Protein AF-A0A445ESA5-F1 (afdb_monomer_lite)

Structure (mmCIF, N/CA/C/O backbone):
data_AF-A0A445ESA5-F1
#
_entry.id   AF-A0A445ESA5-F1
#
loop_
_atom_site.group_PDB
_atom_site.id
_atom_site.type_symbol
_atom_site.label_atom_id
_atom_site.label_alt_id
_atom_site.label_comp_id
_atom_site.label_asym_id
_atom_site.label_entity_id
_atom_site.label_seq_id
_atom_site.pdbx_PDB_ins_code
_atom_site.Cartn_x
_atom_site.Cartn_y
_atom_site.Cartn_z
_atom_site.occupancy
_atom_site.B_iso_or_equiv
_atom_site.auth_seq_id
_atom_site.auth_comp_id
_atom_site.auth_asym_id
_atom_site.auth_atom_id
_atom_site.pdbx_PDB_model_num
ATOM 1 N N . MET A 1 1 ? 3.194 8.352 10.689 1.00 76.38 1 MET A N 1
ATOM 2 C CA . MET A 1 1 ? 3.476 6.950 11.071 1.00 76.38 1 MET A CA 1
ATOM 3 C C . MET A 1 1 ? 2.153 6.279 11.417 1.00 76.38 1 MET A C 1
ATOM 5 O O . MET A 1 1 ? 1.283 6.978 11.923 1.00 76.38 1 MET A O 1
ATOM 9 N N . ALA A 1 2 ? 1.957 4.998 11.091 1.00 81.88 2 ALA A N 1
ATOM 10 C CA . ALA A 1 2 ? 0.804 4.254 11.610 1.00 81.88 2 ALA A CA 1
ATOM 11 C C . ALA A 1 2 ? 1.117 3.799 13.050 1.00 81.88 2 ALA A C 1
ATOM 13 O O . ALA A 1 2 ? 2.275 3.452 13.294 1.00 81.88 2 ALA A O 1
ATOM 14 N N . PRO A 1 3 ? 0.142 3.822 13.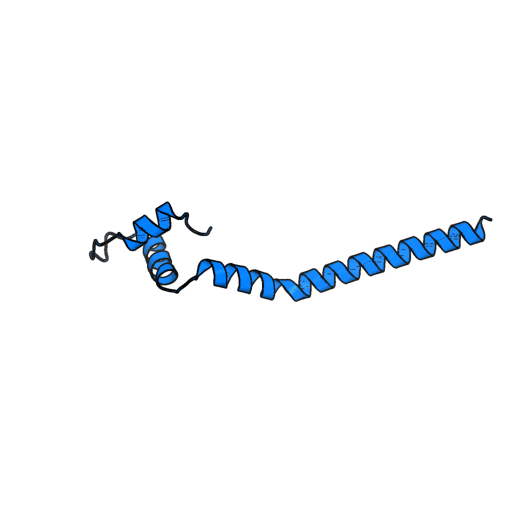971 1.00 82.56 3 PRO A N 1
ATOM 15 C CA . PRO A 1 3 ? 0.331 3.385 15.351 1.00 82.56 3 PRO A CA 1
ATOM 16 C C . PRO A 1 3 ? 0.646 1.883 15.437 1.00 82.56 3 PRO A C 1
ATOM 18 O O . PRO A 1 3 ? 0.273 1.104 14.553 1.00 82.56 3 PRO A O 1
ATOM 21 N N . THR A 1 4 ? 1.346 1.465 16.494 1.00 89.12 4 THR A N 1
ATOM 22 C CA . THR A 1 4 ? 1.569 0.038 16.791 1.00 89.12 4 THR A CA 1
ATOM 23 C C . THR A 1 4 ? 0.295 -0.619 17.316 1.00 89.12 4 THR A C 1
ATOM 25 O O . THR A 1 4 ? -0.637 0.052 17.753 1.00 89.12 4 THR A O 1
ATOM 28 N N . LYS A 1 5 ? 0.243 -1.957 17.334 1.00 86.56 5 LYS A N 1
ATOM 29 C CA . LYS A 1 5 ? -0.918 -2.676 17.887 1.00 86.56 5 LYS A CA 1
ATOM 30 C C . LYS A 1 5 ? -1.161 -2.351 19.363 1.00 86.56 5 LYS A C 1
ATOM 32 O O . LYS A 1 5 ? -2.320 -2.270 19.773 1.00 86.56 5 LYS A O 1
ATOM 37 N N . GLU A 1 6 ? -0.103 -2.159 20.157 1.00 87.00 6 GLU A N 1
ATOM 38 C CA . GLU A 1 6 ? -0.268 -1.747 21.554 1.00 87.00 6 GLU A CA 1
ATOM 39 C C . GLU A 1 6 ? -0.857 -0.335 21.653 1.00 87.00 6 GLU A C 1
ATOM 41 O O . GLU A 1 6 ? -1.741 -0.098 22.474 1.00 87.00 6 GLU A O 1
ATOM 46 N N . GLU A 1 7 ? -0.407 0.599 20.810 1.00 84.75 7 GLU A N 1
ATOM 47 C CA . GLU A 1 7 ? -0.937 1.966 20.758 1.00 84.75 7 GLU A CA 1
ATOM 48 C C . GLU A 1 7 ? -2.404 1.989 20.314 1.00 84.75 7 GLU A C 1
ATOM 50 O O . GLU A 1 7 ? -3.222 2.657 20.944 1.00 84.75 7 GLU A O 1
ATOM 55 N N . GLU A 1 8 ? -2.769 1.213 19.289 1.00 85.50 8 GLU A N 1
ATOM 56 C CA . GLU A 1 8 ? -4.159 1.076 18.840 1.00 85.50 8 GLU A CA 1
ATOM 57 C C . GLU A 1 8 ? -5.068 0.545 19.955 1.00 85.50 8 GLU A C 1
ATOM 59 O O . GLU A 1 8 ? -6.172 1.054 20.149 1.00 85.50 8 GLU A O 1
ATOM 64 N N . THR A 1 9 ? -4.600 -0.454 20.707 1.00 85.62 9 THR A N 1
ATOM 65 C CA . THR A 1 9 ? -5.351 -1.053 21.821 1.00 85.62 9 THR A CA 1
ATOM 66 C C . THR A 1 9 ? -5.565 -0.033 22.937 1.00 85.62 9 THR A C 1
ATOM 68 O O . THR A 1 9 ? -6.703 0.211 23.333 1.00 85.62 9 THR A O 1
ATOM 71 N N . LYS A 1 10 ? -4.501 0.669 23.352 1.00 84.38 10 LYS A N 1
ATOM 72 C CA . LYS A 1 10 ? -4.578 1.742 24.358 1.00 84.38 10 LYS A CA 1
ATOM 73 C C . LYS A 1 10 ? -5.536 2.861 23.947 1.00 84.38 10 LYS A C 1
ATOM 75 O O . LYS A 1 10 ? -6.292 3.352 24.778 1.00 84.38 10 LYS A O 1
ATOM 80 N N . LEU A 1 11 ? -5.532 3.254 22.672 1.00 83.81 11 LEU A N 1
ATOM 81 C CA . LEU A 1 11 ? -6.424 4.293 22.144 1.00 83.81 11 LEU A CA 1
ATOM 82 C C . LEU A 1 11 ? -7.898 3.854 22.123 1.00 83.81 11 LEU A C 1
ATOM 84 O O . LEU A 1 11 ? -8.782 4.681 22.361 1.00 83.81 11 LEU A O 1
ATOM 88 N N . ARG A 1 12 ? -8.172 2.567 21.863 1.00 81.19 12 ARG A N 1
ATOM 89 C CA . ARG A 1 12 ? -9.529 1.989 21.895 1.00 81.19 12 ARG A CA 1
ATOM 90 C C . ARG A 1 12 ? -10.059 1.826 23.317 1.00 81.19 12 ARG A C 1
ATOM 92 O O . ARG A 1 12 ? -11.217 2.139 23.574 1.00 81.19 12 ARG A O 1
ATOM 99 N N . GLU A 1 13 ? -9.214 1.361 24.229 1.00 81.94 13 GLU A N 1
ATOM 100 C CA . GLU A 1 13 ? -9.555 1.119 25.636 1.00 81.94 13 GLU A CA 1
ATOM 101 C C . GLU A 1 13 ? -9.624 2.404 26.468 1.00 81.94 13 GLU A C 1
ATOM 103 O O . GLU A 1 13 ? -10.113 2.389 27.597 1.00 81.94 13 GLU A O 1
ATOM 108 N N . PHE A 1 14 ? -9.178 3.537 25.917 1.00 77.06 14 PHE A N 1
ATOM 109 C CA . PHE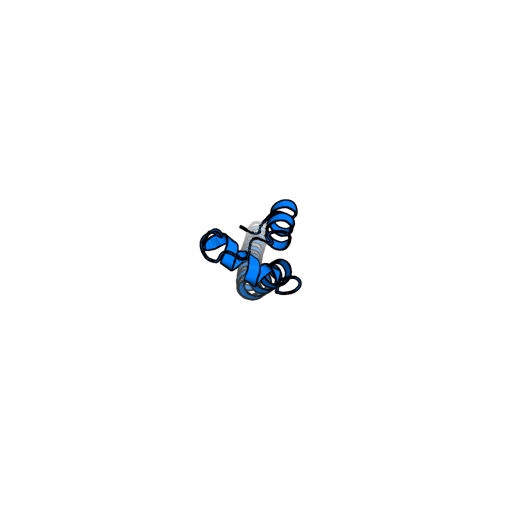 A 1 14 ? -9.274 4.833 26.574 1.00 77.06 14 PHE A CA 1
ATOM 110 C C . PHE A 1 14 ? -10.747 5.257 26.752 1.00 77.06 14 PHE A C 1
ATOM 112 O O . PHE A 1 14 ? -11.374 5.835 25.852 1.00 77.06 14 PHE A O 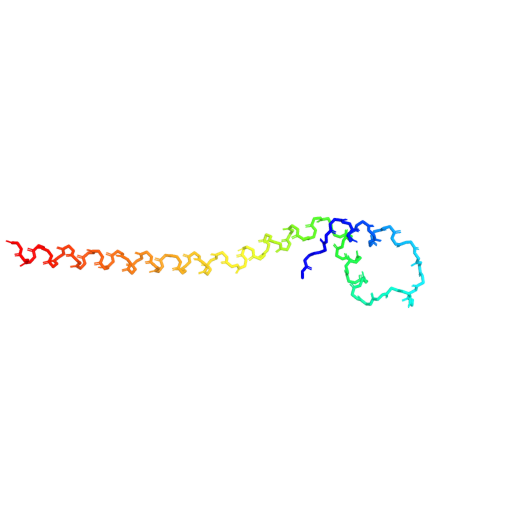1
ATOM 119 N N . GLN A 1 15 ? -11.298 4.958 27.934 1.00 65.94 15 GLN A N 1
ATOM 120 C CA . GLN A 1 15 ? -12.687 5.222 28.332 1.00 65.94 15 GLN A CA 1
ATOM 121 C C . GLN A 1 15 ? -12.921 6.618 28.927 1.00 65.94 15 GLN A C 1
ATOM 123 O O . GLN A 1 15 ? -14.075 7.002 29.112 1.00 65.94 15 GLN A O 1
ATOM 128 N N . ASP A 1 16 ? -11.869 7.382 29.237 1.00 65.50 16 ASP A N 1
ATOM 129 C CA . ASP A 1 16 ? -12.005 8.671 29.922 1.00 65.50 16 ASP A CA 1
ATOM 130 C C . ASP A 1 16 ? -12.699 9.690 28.988 1.00 65.50 16 ASP A C 1
ATOM 132 O O . ASP A 1 16 ? -12.134 10.153 27.995 1.00 65.50 16 ASP A O 1
ATOM 136 N N . LYS A 1 17 ? -13.981 9.983 29.262 1.00 60.03 17 LYS A N 1
ATOM 137 C CA . LYS A 1 17 ? -14.875 10.797 28.408 1.00 60.03 17 LYS A CA 1
ATOM 138 C C . LYS A 1 17 ? -14.635 12.304 28.533 1.00 60.03 17 LYS A C 1
ATOM 140 O O . LYS A 1 17 ? -15.320 13.080 27.869 1.00 60.03 17 LYS A O 1
ATOM 145 N N . SER A 1 18 ? -13.697 12.732 29.380 1.00 65.44 18 SER A N 1
ATOM 146 C CA . SER A 1 18 ? -13.366 14.148 29.540 1.00 65.44 18 SER A CA 1
ATOM 147 C C . SER A 1 18 ? -12.755 14.707 28.244 1.00 65.44 18 SER A C 1
ATOM 149 O O . SER A 1 18 ? -11.661 14.289 27.850 1.00 65.44 18 SER A O 1
ATOM 151 N N . PRO A 1 19 ? -13.400 15.685 27.576 1.00 58.34 19 PRO A N 1
ATOM 152 C CA . PRO A 1 19 ? -12.924 16.228 26.301 1.00 58.34 19 PRO A CA 1
ATOM 153 C C . PRO A 1 19 ? -11.593 16.991 26.412 1.00 58.34 19 PRO A C 1
ATOM 155 O O . PRO A 1 19 ? -10.983 17.286 25.379 1.00 58.34 19 PRO A O 1
ATOM 158 N N . PHE A 1 20 ? -11.140 17.277 27.638 1.00 61.22 20 PHE A N 1
ATOM 159 C CA . PHE A 1 20 ? -9.944 18.063 27.953 1.00 61.22 20 PHE A CA 1
ATOM 160 C C . PHE A 1 20 ? -8.689 17.224 28.231 1.00 61.22 20 PHE A C 1
ATOM 162 O O . PHE A 1 20 ? -7.601 17.782 28.313 1.00 61.22 20 PHE A O 1
ATOM 169 N N . LYS A 1 21 ? -8.815 15.898 28.380 1.00 69.19 21 LYS A N 1
ATOM 170 C CA . LYS A 1 21 ? -7.699 15.023 28.791 1.00 69.19 21 LYS A CA 1
ATOM 171 C C . LYS A 1 21 ? -7.021 14.287 27.630 1.00 69.19 21 LYS A C 1
ATOM 173 O O . LYS A 1 21 ? -5.954 13.711 27.809 1.00 69.19 21 LYS A O 1
ATOM 178 N N . VAL A 1 22 ? -7.656 14.288 26.457 1.00 69.44 22 VAL A N 1
ATOM 179 C CA . VAL A 1 22 ? -7.168 13.613 25.247 1.00 69.44 22 VAL A CA 1
ATOM 180 C C . VAL A 1 22 ? -6.488 14.635 24.348 1.00 69.44 22 VAL A C 1
ATOM 182 O O . VAL A 1 22 ? -7.141 15.565 23.866 1.00 69.44 22 VAL A O 1
ATOM 185 N N . ASP A 1 23 ? -5.193 14.437 24.111 1.00 78.31 23 ASP A N 1
ATOM 186 C CA . ASP A 1 23 ? -4.402 15.247 23.186 1.00 78.31 23 ASP A CA 1
ATOM 187 C C . ASP A 1 23 ? -5.037 15.263 21.773 1.00 78.31 23 ASP A C 1
ATOM 189 O O . ASP A 1 23 ? -5.587 14.241 21.334 1.00 78.31 23 ASP A O 1
ATOM 193 N N . PRO A 1 24 ? -4.996 16.390 21.034 1.00 82.00 24 PRO A N 1
ATOM 194 C CA . PRO A 1 24 ? -5.576 16.482 19.695 1.00 82.00 24 PRO A CA 1
ATOM 195 C C . PRO A 1 24 ? -5.130 15.373 18.730 1.00 82.00 24 PRO A C 1
ATOM 197 O O . PRO A 1 24 ? -5.954 14.891 17.950 1.00 82.00 24 PRO A O 1
ATOM 200 N N . ALA A 1 25 ? -3.877 14.908 18.801 1.00 82.25 25 ALA A N 1
ATOM 201 C CA . ALA A 1 25 ? -3.395 13.827 17.944 1.00 82.25 25 ALA A CA 1
ATOM 202 C C . ALA A 1 25 ? -4.091 12.493 18.263 1.00 82.25 25 ALA A C 1
ATOM 204 O O . ALA A 1 25 ? -4.470 11.752 17.354 1.00 82.25 25 ALA A O 1
ATOM 205 N N . GLN A 1 26 ? -4.340 12.205 19.543 1.00 82.19 26 GLN A N 1
ATOM 206 C CA . GLN A 1 26 ? -5.062 10.998 19.958 1.00 82.19 26 GLN A CA 1
ATOM 207 C C . GLN A 1 26 ? -6.526 11.015 19.495 1.00 82.19 26 GLN A C 1
ATOM 209 O O . GLN A 1 26 ? -7.054 9.974 19.101 1.00 82.19 26 GLN A O 1
ATOM 214 N N . LYS A 1 27 ? -7.176 12.190 19.469 1.00 84.00 27 LYS A N 1
ATOM 215 C CA . LYS A 1 27 ? -8.544 12.330 18.931 1.00 84.00 27 LYS A CA 1
ATOM 216 C C . LYS A 1 27 ? -8.616 11.936 17.456 1.00 84.00 27 LYS A C 1
ATOM 218 O O . LYS A 1 27 ? -9.528 11.209 17.071 1.00 84.00 27 LYS A O 1
ATOM 223 N N . ILE A 1 28 ? -7.640 12.360 16.652 1.00 86.00 28 ILE A N 1
ATOM 224 C CA . ILE A 1 28 ? -7.559 11.997 15.229 1.00 86.00 28 ILE A CA 1
ATOM 225 C C . ILE A 1 28 ? -7.439 10.479 15.074 1.00 86.00 28 ILE A C 1
ATOM 227 O O . ILE A 1 28 ? -8.182 9.876 14.299 1.00 86.00 28 ILE A O 1
ATOM 231 N N . PHE A 1 29 ? -6.551 9.839 15.838 1.00 86.88 29 PHE A N 1
ATOM 232 C CA . PHE A 1 29 ? -6.391 8.389 15.754 1.00 86.88 29 PHE A CA 1
ATOM 233 C C . PHE A 1 29 ? -7.629 7.626 16.205 1.00 86.88 29 PHE A C 1
ATOM 235 O O . PHE A 1 29 ? -7.939 6.608 15.599 1.00 86.88 29 PHE A O 1
ATOM 242 N N . LYS A 1 30 ? -8.374 8.121 17.196 1.00 85.31 30 LYS A N 1
ATOM 243 C CA . LYS A 1 30 ? -9.630 7.494 17.620 1.00 85.31 30 LYS A CA 1
ATOM 244 C C . LYS A 1 30 ? -10.652 7.455 16.477 1.00 85.31 30 LYS A C 1
ATOM 246 O O . LYS A 1 30 ? -11.167 6.388 16.169 1.00 85.31 30 LYS A O 1
ATOM 251 N N . ILE A 1 31 ? -10.824 8.572 15.762 1.00 88.25 31 ILE A N 1
ATOM 252 C CA . ILE A 1 31 ? -11.695 8.654 14.573 1.00 88.25 31 ILE A CA 1
ATOM 253 C C . ILE A 1 31 ? -11.218 7.698 13.468 1.00 88.25 31 ILE A C 1
ATOM 255 O O . ILE A 1 31 ? -12.015 6.999 12.849 1.00 88.25 31 ILE A O 1
ATOM 259 N N . ILE A 1 32 ? -9.907 7.643 13.214 1.00 89.94 32 ILE A N 1
ATOM 260 C CA . ILE A 1 32 ? -9.334 6.763 12.185 1.00 89.94 32 ILE A CA 1
ATOM 261 C C . ILE A 1 32 ? -9.502 5.284 12.565 1.00 89.94 32 ILE A C 1
ATOM 263 O O . ILE A 1 32 ? -9.792 4.463 11.700 1.00 89.94 32 ILE A O 1
ATOM 267 N N . LEU A 1 33 ? -9.333 4.931 13.841 1.00 88.31 33 LEU A N 1
ATOM 268 C CA . LEU A 1 33 ? -9.448 3.557 14.337 1.00 88.31 33 LEU A CA 1
ATOM 269 C C . LEU A 1 33 ? -10.889 3.036 14.344 1.00 88.31 33 LEU A C 1
ATOM 271 O O . LEU A 1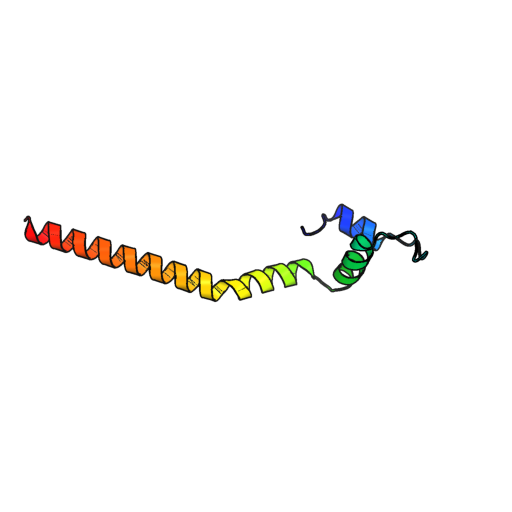 33 ? -11.079 1.816 14.282 1.00 88.31 33 LEU A O 1
ATOM 275 N N . ASP A 1 34 ? -11.885 3.920 14.367 1.00 89.06 34 ASP A N 1
ATOM 276 C CA . ASP A 1 34 ? -13.293 3.551 14.189 1.00 89.06 34 ASP A CA 1
ATOM 277 C C . ASP A 1 34 ? -13.599 3.099 12.750 1.00 89.06 34 ASP A C 1
ATOM 279 O O . ASP A 1 34 ? -14.546 2.347 12.520 1.00 89.06 34 ASP A O 1
ATOM 283 N N . ILE A 1 35 ? -12.769 3.479 11.771 1.00 90.62 35 ILE A N 1
ATOM 284 C CA . ILE A 1 35 ? -12.906 3.026 10.384 1.00 90.62 35 ILE A CA 1
ATOM 285 C C . ILE A 1 35 ? -12.297 1.618 10.245 1.00 90.62 35 ILE A C 1
ATOM 287 O O . ILE A 1 35 ? -11.088 1.434 10.442 1.00 90.62 35 ILE A O 1
ATOM 291 N N . PRO A 1 36 ? -13.074 0.603 9.818 1.00 90.69 36 PRO A N 1
ATOM 292 C CA . PRO A 1 36 ? -12.553 -0.745 9.637 1.00 90.69 36 PRO A CA 1
ATOM 293 C C . PRO A 1 36 ? -11.380 -0.774 8.655 1.00 90.69 36 PRO A C 1
ATOM 295 O O . PRO A 1 36 ? -11.477 -0.301 7.519 1.00 90.69 36 PRO A O 1
ATOM 298 N N . PHE A 1 37 ? -10.271 -1.376 9.087 1.00 90.06 37 PHE A N 1
ATOM 299 C CA . PHE A 1 37 ? -9.055 -1.542 8.287 1.00 90.06 37 PHE A CA 1
ATOM 300 C C . PHE A 1 37 ? -8.443 -0.228 7.762 1.00 90.06 37 PHE A C 1
ATOM 302 O O . PHE A 1 37 ? -7.770 -0.255 6.729 1.00 90.06 37 PHE A O 1
ATOM 309 N N . ALA A 1 38 ? -8.634 0.904 8.450 1.00 91.50 38 ALA A N 1
ATOM 310 C CA . ALA A 1 38 ? -8.219 2.235 7.991 1.00 91.50 38 ALA A CA 1
ATOM 311 C C . ALA A 1 38 ? -6.792 2.289 7.418 1.00 91.50 38 ALA A C 1
ATOM 313 O O . ALA A 1 38 ? -6.593 2.661 6.263 1.00 91.50 38 ALA A O 1
ATOM 314 N N . PHE A 1 39 ? -5.793 1.822 8.171 1.00 89.19 39 PHE A N 1
ATOM 315 C CA . PHE A 1 39 ? -4.399 1.850 7.717 1.00 89.19 39 PHE A CA 1
ATOM 316 C C . PHE A 1 39 ? -4.118 0.905 6.544 1.00 89.19 39 PHE A C 1
ATOM 318 O O . PHE A 1 39 ? -3.287 1.221 5.693 1.00 89.19 39 PHE A O 1
ATOM 325 N N . LYS A 1 40 ? -4.821 -0.233 6.445 1.00 91.25 40 LYS A N 1
ATOM 326 C CA . LYS A 1 40 ? -4.718 -1.110 5.266 1.00 91.25 40 LYS A CA 1
ATOM 327 C C . LYS A 1 40 ? -5.289 -0.412 4.031 1.00 91.25 40 LYS A C 1
ATOM 329 O O . LYS A 1 40 ? -4.655 -0.446 2.982 1.00 91.25 40 LYS A O 1
ATOM 334 N N . ARG A 1 41 ? -6.432 0.273 4.165 1.00 94.00 41 ARG A N 1
ATOM 335 C CA . ARG A 1 41 ? -7.046 1.057 3.079 1.00 94.00 41 ARG A CA 1
ATOM 336 C C . ARG A 1 41 ? -6.123 2.176 2.604 1.00 94.00 41 ARG A C 1
ATOM 338 O O . ARG A 1 41 ? -5.889 2.285 1.407 1.00 94.00 41 ARG A O 1
ATOM 345 N N . VAL A 1 42 ? -5.524 2.930 3.530 1.00 93.19 42 VAL A N 1
ATOM 346 C CA . VAL A 1 42 ? -4.549 3.986 3.205 1.00 93.19 42 VAL A CA 1
ATOM 347 C C . VAL A 1 42 ? -3.325 3.418 2.482 1.00 93.19 42 VAL A C 1
ATOM 349 O O . VAL A 1 42 ? -2.893 3.994 1.488 1.00 93.19 42 VAL A O 1
ATOM 352 N N . LYS A 1 43 ? -2.786 2.267 2.914 1.00 93.25 43 LYS A N 1
ATOM 353 C CA . LYS A 1 43 ? -1.663 1.608 2.218 1.00 93.25 43 LYS A CA 1
ATOM 354 C C . LYS A 1 43 ? -2.008 1.238 0.773 1.00 93.25 43 LYS A C 1
ATOM 356 O O . LYS A 1 43 ? -1.194 1.467 -0.117 1.00 93.25 43 LYS A O 1
ATOM 361 N N . VAL A 1 44 ? -3.201 0.689 0.538 1.00 96.75 44 VAL A N 1
ATOM 362 C CA . VAL A 1 44 ? -3.656 0.325 -0.814 1.00 96.75 44 VAL A CA 1
ATOM 363 C C . VAL A 1 44 ? -3.910 1.572 -1.663 1.00 96.75 44 VAL A C 1
ATOM 365 O O . VAL A 1 44 ? -3.449 1.627 -2.797 1.00 96.75 44 VAL A O 1
ATOM 368 N N . MET A 1 45 ? -4.562 2.602 -1.116 1.00 96.69 45 MET A N 1
ATOM 369 C CA . MET A 1 45 ? -4.742 3.886 -1.805 1.00 96.69 45 MET A CA 1
ATOM 370 C C . MET A 1 45 ? -3.407 4.516 -2.199 1.00 96.69 45 MET A C 1
ATOM 372 O O . MET A 1 45 ? -3.259 4.964 -3.330 1.00 96.69 45 MET A O 1
ATOM 376 N N . LEU A 1 46 ? -2.420 4.505 -1.299 1.00 96.44 46 LEU A N 1
ATOM 377 C CA . LEU A 1 46 ? -1.082 5.006 -1.593 1.00 96.44 46 LEU A CA 1
ATOM 378 C C . LEU A 1 46 ? -0.410 4.198 -2.708 1.00 96.44 46 LEU A C 1
ATOM 380 O O . LEU A 1 46 ? 0.265 4.777 -3.553 1.00 96.44 46 LEU A O 1
ATOM 384 N N . TYR A 1 47 ? -0.584 2.875 -2.730 1.00 96.62 47 TYR A N 1
ATOM 385 C CA . TYR A 1 47 ? -0.083 2.048 -3.826 1.00 96.62 47 TYR A CA 1
ATOM 386 C C . TYR A 1 47 ? -0.726 2.441 -5.159 1.00 96.62 47 TYR A C 1
ATOM 388 O O . TYR A 1 47 ? 0.000 2.738 -6.102 1.00 96.62 47 TYR A O 1
ATOM 396 N N . ILE A 1 48 ? -2.060 2.511 -5.212 1.00 97.38 48 ILE A N 1
ATOM 397 C CA . ILE A 1 48 ? -2.820 2.845 -6.425 1.00 97.38 48 ILE A CA 1
ATOM 398 C C . ILE A 1 48 ? -2.442 4.239 -6.936 1.00 97.38 48 ILE A C 1
ATOM 400 O O . ILE A 1 48 ? -2.122 4.388 -8.109 1.00 97.38 48 ILE A O 1
ATOM 404 N N . ALA A 1 49 ? -2.387 5.240 -6.054 1.00 97.88 49 ALA A N 1
ATOM 405 C CA . ALA A 1 49 ? -2.046 6.617 -6.417 1.00 97.88 49 ALA A CA 1
ATOM 406 C C . ALA A 1 49 ? -0.646 6.759 -7.042 1.00 97.88 49 ALA A C 1
ATOM 408 O O . ALA A 1 49 ? -0.392 7.706 -7.779 1.00 97.88 49 ALA A O 1
ATOM 409 N N . ASN A 1 50 ? 0.266 5.830 -6.744 1.00 97.25 50 ASN A N 1
ATOM 410 C CA . ASN A 1 50 ? 1.626 5.822 -7.282 1.00 97.25 50 ASN A CA 1
ATOM 411 C C . ASN A 1 50 ? 1.852 4.738 -8.344 1.00 97.25 50 ASN A C 1
ATOM 413 O O . ASN A 1 50 ? 2.981 4.584 -8.810 1.00 97.25 50 ASN A O 1
ATOM 417 N N . PHE A 1 51 ? 0.839 3.934 -8.677 1.00 97.81 51 PHE A N 1
ATOM 418 C CA . PHE A 1 51 ? 1.028 2.760 -9.522 1.00 97.81 51 PHE A CA 1
ATOM 419 C C . PHE A 1 51 ? 1.415 3.165 -10.943 1.00 97.81 51 PHE A C 1
ATOM 421 O O . PHE A 1 51 ? 2.463 2.746 -11.432 1.00 97.81 51 PHE A O 1
ATOM 428 N N . ASP A 1 52 ? 0.622 4.040 -11.559 1.00 98.00 52 ASP A N 1
ATOM 429 C CA . ASP A 1 52 ? 0.816 4.450 -12.950 1.00 98.00 52 ASP A CA 1
ATOM 430 C C . ASP A 1 52 ? 2.160 5.151 -13.155 1.00 98.00 52 ASP A C 1
ATOM 432 O O . ASP A 1 52 ? 2.903 4.805 -14.071 1.00 98.00 52 ASP A O 1
ATOM 436 N N . SER A 1 53 ? 2.532 6.064 -12.252 1.00 97.94 53 SER A N 1
ATOM 437 C CA . SER A 1 53 ? 3.801 6.795 -12.343 1.00 97.94 53 SER A CA 1
ATOM 438 C C . SER A 1 53 ? 5.016 5.881 -12.169 1.00 97.94 53 SER A C 1
ATOM 440 O O . SER A 1 53 ? 5.987 5.988 -12.920 1.00 97.94 53 SER A O 1
ATOM 442 N N . LYS A 1 54 ? 4.970 4.934 -11.221 1.00 97.31 54 LYS A N 1
ATOM 443 C CA . LYS A 1 54 ? 6.038 3.937 -11.041 1.00 97.31 54 LYS A CA 1
ATOM 444 C C . LYS A 1 54 ? 6.138 2.984 -12.225 1.00 97.31 54 LYS A C 1
ATOM 446 O O . LYS A 1 54 ? 7.245 2.624 -12.621 1.00 97.31 54 LYS A O 1
ATOM 451 N N . LEU A 1 55 ? 5.004 2.577 -12.787 1.00 98.12 55 LEU A N 1
ATOM 452 C CA . LEU A 1 55 ? 4.954 1.702 -13.951 1.00 98.12 55 LEU A CA 1
ATOM 453 C C . LEU A 1 55 ? 5.476 2.411 -15.206 1.00 98.12 55 LEU A C 1
ATOM 455 O O . LEU A 1 55 ? 6.247 1.823 -15.961 1.00 98.12 55 LEU A O 1
ATOM 459 N N . GLU A 1 56 ? 5.112 3.674 -15.417 1.00 98.44 56 GLU A N 1
ATOM 460 C CA . GLU A 1 56 ? 5.636 4.493 -16.511 1.00 98.44 56 GLU A CA 1
ATOM 461 C C . GLU A 1 56 ? 7.148 4.697 -16.384 1.00 98.44 56 GLU A C 1
ATOM 463 O O . GLU A 1 56 ? 7.881 4.503 -17.356 1.00 98.44 56 GLU A O 1
ATOM 468 N N . TYR A 1 57 ? 7.627 5.027 -15.182 1.00 98.38 57 TYR A N 1
ATOM 469 C CA . TYR A 1 57 ? 9.056 5.124 -14.900 1.00 98.38 57 TYR A CA 1
ATOM 470 C C . TYR A 1 57 ? 9.783 3.822 -15.256 1.00 98.38 57 TYR A C 1
ATOM 472 O O . TYR A 1 57 ? 10.751 3.847 -16.014 1.00 98.38 57 TYR A O 1
ATOM 480 N N . LEU A 1 58 ? 9.270 2.680 -14.788 1.00 98.31 58 LEU A N 1
ATOM 481 C CA . LEU A 1 58 ? 9.861 1.372 -15.056 1.00 98.31 58 LEU A CA 1
ATOM 482 C C . LEU A 1 58 ? 9.900 1.048 -16.558 1.00 98.31 58 LEU A C 1
ATOM 484 O O . LEU A 1 58 ? 10.919 0.575 -17.057 1.00 98.31 58 LEU A O 1
ATOM 488 N N . LYS A 1 59 ? 8.822 1.343 -17.298 1.00 98.56 59 LYS A N 1
ATOM 489 C CA . LYS A 1 59 ? 8.779 1.182 -18.762 1.00 98.56 59 LYS A CA 1
ATOM 490 C C . LYS A 1 59 ? 9.866 2.004 -19.450 1.00 98.56 59 LYS A C 1
ATOM 492 O O . LYS A 1 59 ? 10.604 1.465 -20.268 1.00 98.56 59 LYS A O 1
ATOM 497 N N . LYS A 1 60 ? 10.004 3.283 -19.087 1.00 98.44 60 LYS A N 1
ATOM 498 C CA . LYS A 1 60 ? 11.046 4.164 -19.639 1.00 98.44 60 LYS A CA 1
ATOM 499 C C . LYS A 1 60 ? 12.449 3.633 -19.348 1.00 98.44 60 LYS A C 1
ATOM 501 O O . LYS A 1 60 ? 13.294 3.653 -20.236 1.00 98.44 60 LYS A O 1
ATOM 506 N N . SER A 1 61 ? 12.695 3.110 -18.146 1.00 98.31 61 SER A N 1
ATOM 507 C CA . SER A 1 61 ? 13.975 2.476 -17.812 1.00 98.31 61 SER A CA 1
ATOM 508 C C . SER A 1 61 ? 14.296 1.286 -18.722 1.00 98.31 61 SER A C 1
ATOM 510 O O . SER A 1 61 ? 15.431 1.166 -19.182 1.00 98.31 61 SER A O 1
ATOM 512 N N . PHE A 1 62 ? 13.312 0.432 -19.023 1.00 98.38 62 PHE A N 1
ATOM 513 C CA . PHE A 1 62 ? 13.510 -0.709 -19.923 1.00 98.38 62 PHE A CA 1
ATOM 514 C C . PHE A 1 62 ? 13.728 -0.300 -21.379 1.00 98.38 62 PHE A C 1
ATOM 516 O O . PHE A 1 62 ? 14.582 -0.889 -22.039 1.00 98.38 62 PHE A O 1
ATOM 523 N N . GLU A 1 63 ? 13.020 0.715 -21.873 1.00 98.38 63 GLU A N 1
ATOM 524 C CA . GLU A 1 63 ? 13.253 1.236 -23.225 1.00 98.38 63 GLU A CA 1
ATOM 525 C C . GLU A 1 63 ? 14.676 1.784 -23.374 1.00 98.38 63 GLU A C 1
ATOM 527 O O . GLU A 1 63 ? 15.384 1.421 -24.313 1.00 98.38 63 GLU A O 1
ATOM 532 N N . THR A 1 64 ? 15.154 2.566 -22.400 1.00 98.06 64 THR A N 1
ATOM 533 C CA . THR A 1 64 ? 16.542 3.056 -22.390 1.00 98.06 64 THR A CA 1
ATOM 534 C C . THR A 1 64 ? 17.548 1.905 -22.420 1.00 98.06 64 THR A C 1
ATOM 536 O O . THR A 1 64 ? 18.513 1.938 -23.185 1.00 98.06 64 THR A O 1
ATOM 539 N N . LEU A 1 65 ? 17.319 0.862 -21.617 1.00 98.19 65 LEU A N 1
ATOM 540 C CA . LEU A 1 65 ? 18.195 -0.306 -21.591 1.00 98.19 65 LEU A CA 1
ATOM 541 C C . LEU A 1 65 ? 18.194 -1.049 -22.933 1.00 98.19 65 LEU A C 1
ATOM 543 O O . LEU A 1 65 ? 19.255 -1.424 -23.427 1.00 98.19 65 LEU A O 1
ATOM 547 N N . LYS A 1 66 ? 17.023 -1.226 -23.548 1.00 98.19 66 LYS A N 1
ATOM 548 C CA . LYS A 1 66 ? 16.874 -1.894 -24.844 1.00 98.19 66 LYS A CA 1
ATOM 549 C C . LYS A 1 66 ? 17.612 -1.152 -25.957 1.00 98.19 66 LYS A C 1
ATOM 551 O O . LYS A 1 66 ? 18.306 -1.788 -26.745 1.00 98.19 66 LYS A O 1
ATOM 556 N N . VAL A 1 67 ? 17.503 0.177 -25.994 1.00 98.00 67 VAL A N 1
ATOM 557 C CA . VAL A 1 67 ? 18.242 1.017 -26.950 1.00 98.00 67 VAL A CA 1
ATOM 558 C C . VAL A 1 67 ? 19.749 0.860 -26.753 1.00 98.00 67 VAL A C 1
ATOM 560 O O . VAL A 1 67 ? 20.466 0.639 -27.723 1.00 98.00 67 VAL A O 1
ATOM 563 N N . SER A 1 68 ? 20.225 0.901 -25.505 1.00 97.38 68 SER A N 1
ATO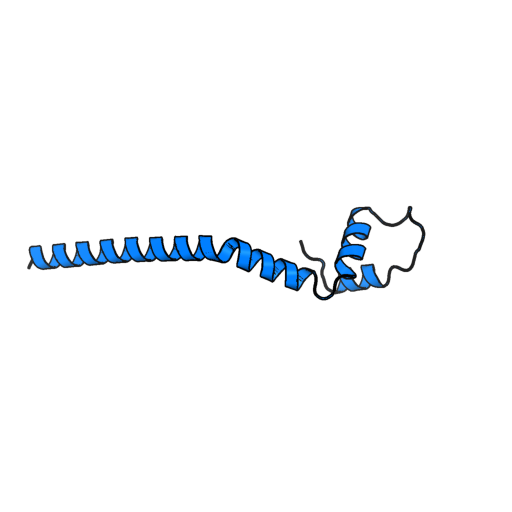M 564 C CA . SER A 1 68 ? 21.646 0.713 -25.188 1.00 97.38 68 SER A CA 1
ATOM 565 C C . SER A 1 68 ? 22.170 -0.645 -25.672 1.00 97.38 68 SER A C 1
ATOM 567 O O . SER A 1 68 ? 23.173 -0.704 -26.379 1.00 97.38 68 SER A O 1
ATOM 569 N N . ILE A 1 69 ? 21.451 -1.733 -25.373 1.00 96.69 69 ILE A N 1
ATOM 570 C CA . ILE A 1 69 ? 21.818 -3.086 -25.820 1.00 96.69 69 ILE A CA 1
ATOM 571 C C . ILE A 1 69 ? 21.854 -3.164 -27.348 1.00 96.69 69 ILE A C 1
ATOM 573 O O . ILE A 1 69 ? 22.805 -3.698 -27.908 1.00 96.69 69 ILE A O 1
ATOM 577 N N . HIS A 1 70 ? 20.847 -2.611 -28.027 1.00 96.69 70 HIS A N 1
ATOM 578 C CA . HIS A 1 70 ? 20.795 -2.628 -29.486 1.00 96.69 70 HIS A CA 1
ATOM 579 C C . HIS A 1 70 ? 21.991 -1.903 -30.116 1.00 96.69 70 HIS A C 1
ATOM 581 O O . HIS A 1 70 ? 22.610 -2.436 -31.032 1.00 96.69 70 HIS A O 1
ATOM 587 N N . ILE A 1 71 ? 22.356 -0.730 -29.591 1.00 95.81 71 ILE A N 1
ATOM 588 C CA . ILE A 1 71 ? 23.534 0.019 -30.047 1.00 95.81 71 ILE A CA 1
ATOM 589 C C . ILE A 1 71 ? 24.808 -0.800 -29.834 1.00 95.81 71 ILE A C 1
ATOM 591 O O . ILE A 1 71 ? 25.633 -0.874 -30.738 1.00 95.81 71 ILE A O 1
ATOM 595 N N . VAL A 1 72 ? 24.967 -1.437 -28.670 1.00 95.62 72 VAL A N 1
ATOM 596 C CA . VAL A 1 72 ? 26.130 -2.294 -28.399 1.00 95.62 72 VAL A CA 1
ATOM 597 C C . VAL A 1 72 ? 26.211 -3.436 -29.411 1.00 95.62 72 VAL A C 1
ATOM 599 O O . VAL A 1 72 ? 27.283 -3.657 -29.963 1.00 95.62 72 VAL A O 1
ATOM 602 N N . CYS A 1 73 ? 25.103 -4.117 -29.715 1.00 93.56 73 CYS A N 1
ATOM 603 C CA . CYS A 1 73 ? 25.081 -5.165 -30.739 1.00 93.56 73 CYS A CA 1
ATOM 604 C C . CYS A 1 73 ? 25.515 -4.641 -32.114 1.00 93.56 73 CYS A C 1
ATOM 606 O O . CYS A 1 73 ? 26.414 -5.219 -32.713 1.00 93.56 73 CYS A O 1
ATOM 608 N N . LEU A 1 74 ? 24.959 -3.511 -32.567 1.00 93.88 74 LEU A N 1
ATOM 609 C CA . LEU A 1 74 ? 25.344 -2.902 -33.845 1.00 93.88 74 LEU A CA 1
ATOM 610 C C . LEU A 1 74 ? 26.828 -2.518 -33.889 1.00 93.88 74 LEU A C 1
ATOM 612 O O . LEU A 1 74 ? 27.471 -2.664 -34.923 1.00 93.88 74 LEU A O 1
ATOM 616 N N . LEU A 1 75 ? 27.384 -2.032 -32.775 1.00 93.44 75 LEU A N 1
ATOM 617 C CA . LEU A 1 75 ? 28.811 -1.726 -32.681 1.00 93.44 75 LEU A CA 1
ATOM 618 C C . LEU A 1 75 ? 29.670 -2.992 -32.779 1.00 93.44 75 LEU A C 1
ATOM 620 O O . LEU A 1 75 ? 30.700 -2.957 -33.440 1.00 93.44 75 LEU A O 1
ATOM 624 N N . PHE A 1 76 ? 29.255 -4.103 -32.165 1.00 92.00 76 PHE A N 1
ATOM 625 C CA . PHE A 1 76 ? 29.946 -5.388 -32.312 1.00 92.00 76 PHE A CA 1
ATOM 626 C C . PHE A 1 76 ? 29.873 -5.918 -33.750 1.00 92.00 76 PHE A C 1
ATOM 628 O O . PHE A 1 76 ? 30.901 -6.328 -34.281 1.00 92.00 76 PHE A O 1
ATOM 635 N N . ASP A 1 77 ? 28.704 -5.837 -34.390 1.00 88.81 77 ASP A N 1
ATOM 636 C CA . ASP A 1 77 ? 28.507 -6.248 -35.788 1.00 88.81 7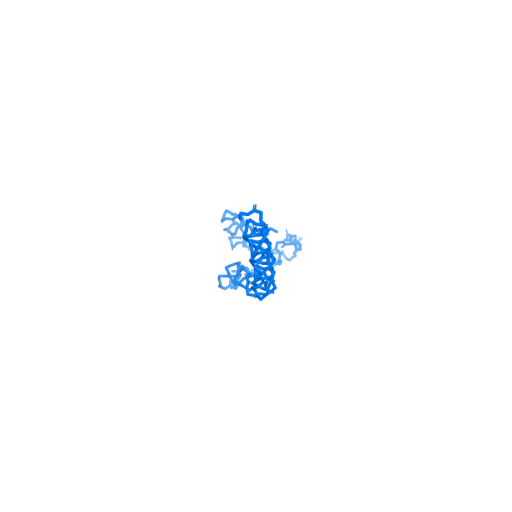7 ASP A CA 1
ATOM 637 C C . ASP A 1 77 ? 29.292 -5.368 -36.781 1.00 88.81 77 ASP A C 1
ATOM 639 O O . ASP A 1 77 ? 29.619 -5.817 -37.871 1.00 88.81 77 ASP A O 1
ATOM 643 N N . MET A 1 78 ? 29.599 -4.111 -36.433 1.00 80.94 78 MET A N 1
ATOM 644 C CA . MET A 1 78 ? 30.459 -3.232 -37.243 1.00 80.94 78 MET A CA 1
ATOM 645 C C . MET A 1 78 ? 31.962 -3.480 -37.050 1.00 80.94 78 MET A C 1
ATOM 647 O O . MET A 1 78 ? 32.758 -3.028 -37.874 1.00 80.94 78 MET A O 1
ATOM 651 N N . ILE A 1 79 ? 32.363 -4.101 -35.937 1.00 78.75 79 ILE A N 1
ATOM 652 C CA . ILE A 1 79 ? 33.773 -4.352 -35.596 1.00 78.75 79 ILE A CA 1
ATOM 653 C C . ILE A 1 79 ? 34.232 -5.737 -36.087 1.00 78.75 79 ILE A C 1
ATOM 655 O O . ILE A 1 79 ? 35.435 -5.931 -36.279 1.00 78.75 79 ILE A O 1
ATOM 659 N N . LEU A 1 80 ? 33.301 -6.677 -36.286 1.00 69.62 80 LEU A N 1
ATOM 660 C CA . LEU A 1 80 ? 33.552 -8.022 -36.817 1.00 69.62 80 LEU A CA 1
ATOM 661 C C . LEU A 1 80 ? 33.372 -8.076 -38.341 1.00 69.62 80 LEU A C 1
ATOM 663 O O . LEU A 1 80 ? 34.239 -8.699 -38.995 1.00 69.62 80 LEU A O 1
#

Radius of gyration: 25.53 Å; chains: 1; bounding box: 49×26×67 Å

Sequence (80 aa):
MAPTKEEETKLREFQDKSPFKVDPAQKIFKIILDIPFAFKRVKVMLYIANFDSKLEYLKKSFETLKVSIHIVCLLFDMIL

InterPro domains:
  IPR015425 Formin, FH2 domain [PF02181] (1-68)
  IPR015425 Formin, FH2 domain [PS51444] (1-80)
  IPR027643 Formin-like family, plant [PTHR23213] (1-68)
  IPR042201 Formin, FH2 domain superfamily [G3DSA:1.20.58.2220] (1-73)

Organism: Arachis hypogaea (NCBI:txid3818)

Secondary structure (DSSP, 8-state):
-PPPHHHHHHHHH-----TTSS-HHHHHHHHHHHSTTHHHHHHHHHHHHTHHHHHHHHHHHHHHHHHHHHHHHHHHHHH-

pLDDT: mean 88.13, std 10.41, range [58.34, 98.56]

Foldseek 3Di:
DDDDPVLLVCLQPPPPPPPPPDDPVSVVSNVQSVDPPSVVVVVVVVCVVCVVVVVVVVVVVVVVVVVVVVVVVVVVVVVD